Protein AF-A0A930WG72-F1 (afdb_monomer)

Organism: Streptococcus intermedius (NCBI:txid1338)

Mean predicted aligned error: 10.58 Å

Solvent-accessible surface area (backbone atoms only — not comparable to full-atom values): 6057 Å² total; per-residue (Å²): 132,84,80,77,77,77,67,82,56,70,66,59,57,52,53,53,49,53,52,52,53,52,52,51,49,52,48,50,29,52,52,46,30,55,48,31,47,60,46,30,72,68,71,45,54,83,91,42,51,68,60,29,52,50,48,34,54,48,48,27,54,48,46,44,54,37,61,39,71,32,100,82,80,44,36,34,48,58,56,53,51,48,50,62,70,67,53,73,84,74,80,71,58,93,78,71,79,79,78,76,77,134

pLDDT: mean 84.18, std 13.46, range [40.84, 97.19]

InterPro domains:
  IPR020275 Protein of unknown function D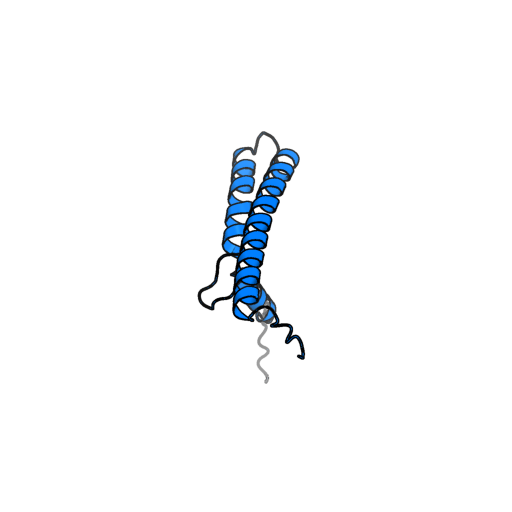UF5592 [PF17332] (6-94)

Sequence (102 aa)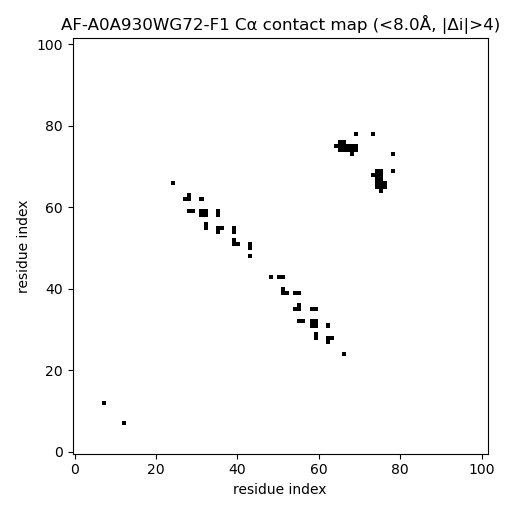:
MYGEKYGVPRDIYAKIKIIGLLILDIAFVGITGVIALSVGLKIFPKSQWIQMFAFILLTPVMSLYLVLPANGGKKNWHSMFLFFRRRRKRYISLNYIRRRKP

Foldseek 3Di:
DPPPPPDDDPVVVVVVVVVVLVVVLVVQLVVQLVVLLVCLVVPDDPVPVVVSVCSSVVRSVVSNQQQDADPVRHGNVVVVVCVVVVPDPPPPPPPPPPPDDD

Secondary structure (DSSP, 8-state):
------PPPHHHHHHHHHHHHHHHHHHHHHHHHHHHHHHHHHHS-GGGHHHHHHHHHHHHHHHHHHHSBPTTSSBHHHHHHHHHHH-------S--------

Structure (mmCIF, N/CA/C/O backbone):
data_AF-A0A930WG72-F1
#
_entry.id   AF-A0A930WG72-F1
#
loop_
_atom_site.group_PDB
_atom_site.id
_atom_site.type_symbol
_atom_site.label_atom_id
_atom_site.label_alt_id
_atom_site.label_comp_id
_atom_site.label_asym_id
_atom_site.label_entity_id
_atom_site.label_seq_id
_atom_site.pdbx_PDB_ins_code
_atom_site.Cartn_x
_atom_site.Cartn_y
_atom_site.Cartn_z
_atom_site.occupancy
_atom_site.B_iso_or_equiv
_atom_site.auth_seq_id
_atom_site.auth_comp_id
_atom_site.auth_asym_id
_atom_site.auth_atom_id
_atom_site.pdbx_PDB_model_num
ATOM 1 N N . MET A 1 1 ? 33.702 9.838 -40.645 1.00 40.84 1 MET A N 1
ATOM 2 C CA . MET A 1 1 ? 33.207 8.751 -39.775 1.00 40.84 1 MET A CA 1
ATOM 3 C C . MET A 1 1 ? 32.007 9.278 -39.010 1.00 40.84 1 MET A C 1
ATOM 5 O O . MET A 1 1 ? 32.183 10.071 -38.096 1.00 40.84 1 MET A O 1
ATOM 9 N N . TYR A 1 2 ? 30.795 8.936 -39.450 1.00 48.25 2 TYR A N 1
ATOM 10 C CA . TYR A 1 2 ? 29.577 9.282 -38.720 1.00 48.25 2 TYR A CA 1
ATOM 11 C C . TYR A 1 2 ? 29.553 8.442 -37.443 1.00 48.25 2 TYR A C 1
ATOM 13 O O . TYR A 1 2 ? 29.508 7.218 -37.511 1.00 48.25 2 TYR A O 1
ATOM 21 N N . GLY A 1 3 ? 29.669 9.097 -36.289 1.00 59.34 3 GLY A N 1
ATOM 22 C CA . GLY A 1 3 ? 29.497 8.448 -34.997 1.00 59.34 3 GLY A CA 1
ATOM 23 C C . GLY A 1 3 ? 28.043 8.027 -34.859 1.00 59.34 3 GLY A C 1
ATOM 24 O O . GLY A 1 3 ? 27.204 8.833 -34.455 1.00 59.34 3 GLY A O 1
ATOM 25 N N . GLU A 1 4 ? 27.736 6.787 -35.233 1.00 58.41 4 GLU A N 1
ATOM 26 C CA . GLU A 1 4 ? 26.454 6.178 -34.916 1.00 58.41 4 GLU A CA 1
ATOM 27 C C . GLU A 1 4 ? 26.307 6.189 -33.395 1.00 58.41 4 GLU A C 1
ATOM 29 O O . GLU A 1 4 ? 26.951 5.426 -32.671 1.00 58.41 4 GLU A O 1
ATOM 34 N N . LYS A 1 5 ? 25.469 7.099 -32.886 1.00 56.25 5 LYS A N 1
ATOM 35 C CA . LYS A 1 5 ? 24.942 6.991 -31.531 1.00 56.25 5 LYS A CA 1
ATOM 36 C C . LYS A 1 5 ? 24.091 5.730 -31.512 1.00 56.25 5 LYS A C 1
ATOM 38 O O . LYS A 1 5 ? 22.897 5.790 -31.797 1.00 56.25 5 LYS A O 1
ATOM 43 N N . TYR A 1 6 ? 24.709 4.598 -31.186 1.00 60.50 6 TYR A N 1
ATOM 44 C CA . TYR A 1 6 ? 23.986 3.415 -30.753 1.00 60.50 6 TYR A CA 1
ATOM 45 C C . TYR A 1 6 ? 23.117 3.845 -29.571 1.00 60.50 6 TYR A C 1
ATOM 47 O O . TYR A 1 6 ? 23.597 4.075 -28.460 1.00 60.50 6 TYR A O 1
ATOM 55 N N . GLY A 1 7 ? 21.830 4.059 -29.845 1.00 69.25 7 GLY A N 1
ATOM 56 C CA . GLY A 1 7 ? 20.835 4.258 -28.808 1.00 69.25 7 GLY A CA 1
ATOM 57 C C . GLY A 1 7 ? 20.820 3.028 -27.911 1.00 69.25 7 GLY A C 1
ATOM 58 O O . GLY A 1 7 ? 21.091 1.913 -28.359 1.00 69.25 7 GLY A O 1
ATOM 59 N N . VAL A 1 8 ? 20.516 3.224 -26.632 1.00 74.19 8 VAL A N 1
ATOM 60 C CA . VAL A 1 8 ? 20.401 2.111 -25.689 1.00 74.19 8 VAL A CA 1
ATOM 61 C C . VAL A 1 8 ? 19.385 1.092 -26.247 1.00 74.19 8 VAL A C 1
ATOM 63 O O . VAL A 1 8 ? 18.265 1.482 -26.590 1.00 74.19 8 VAL A O 1
ATOM 66 N N . PRO A 1 9 ? 19.745 -0.201 -26.368 1.00 78.69 9 PRO A N 1
ATOM 67 C CA . PRO A 1 9 ? 18.846 -1.232 -26.870 1.00 78.69 9 PRO A CA 1
ATOM 68 C C . PRO A 1 9 ? 17.506 -1.242 -26.128 1.00 78.69 9 PRO A C 1
ATOM 70 O O . PRO A 1 9 ? 17.455 -1.108 -24.901 1.00 78.69 9 PRO A O 1
ATOM 73 N N . ARG A 1 10 ? 16.407 -1.442 -26.865 1.00 77.12 10 ARG A N 1
ATOM 74 C CA . ARG A 1 10 ? 15.032 -1.454 -26.325 1.00 77.12 10 ARG A CA 1
ATOM 75 C C . ARG A 1 10 ? 14.869 -2.409 -25.132 1.00 77.12 10 ARG A C 1
ATOM 77 O O . ARG A 1 10 ? 14.112 -2.105 -24.211 1.00 77.12 10 ARG A O 1
ATOM 84 N N . ASP A 1 11 ? 15.615 -3.508 -25.112 1.00 81.88 11 ASP A N 1
ATOM 85 C CA . ASP A 1 11 ? 15.574 -4.503 -24.036 1.00 81.88 11 ASP A CA 1
ATOM 86 C C . ASP A 1 11 ? 16.102 -3.968 -22.701 1.00 81.88 11 ASP A C 1
ATOM 88 O O . ASP A 1 11 ? 15.579 -4.313 -21.640 1.00 81.88 11 ASP A O 1
ATOM 92 N N . ILE A 1 12 ? 17.091 -3.071 -22.733 1.00 81.44 12 ILE A N 1
ATOM 93 C CA . ILE A 1 12 ? 17.629 -2.432 -21.527 1.00 81.44 12 ILE A CA 1
ATOM 94 C C . ILE A 1 12 ? 16.568 -1.506 -20.920 1.00 81.44 12 ILE A C 1
ATOM 96 O O . ILE A 1 12 ? 16.303 -1.569 -19.718 1.00 81.44 12 ILE A O 1
ATOM 100 N N . TYR A 1 13 ? 15.877 -0.719 -21.751 1.00 83.31 13 TYR A N 1
ATOM 101 C CA . TYR A 1 13 ? 14.760 0.114 -21.296 1.00 83.31 13 TYR A CA 1
ATOM 102 C C . TYR A 1 13 ? 13.609 -0.711 -20.712 1.00 83.31 13 TYR A C 1
ATOM 104 O O . TYR A 1 13 ? 13.030 -0.324 -19.695 1.00 83.31 13 TYR A O 1
ATOM 112 N N . ALA A 1 14 ? 13.277 -1.852 -21.323 1.00 84.94 14 ALA A N 1
ATOM 113 C CA . ALA A 1 14 ? 12.230 -2.737 -20.822 1.00 84.94 14 ALA A CA 1
ATOM 114 C C . ALA A 1 14 ? 12.569 -3.289 -19.427 1.00 84.94 14 ALA A C 1
ATOM 116 O O . ALA A 1 14 ? 11.720 -3.249 -18.534 1.00 84.94 14 ALA A O 1
ATOM 117 N N . LYS A 1 15 ? 13.817 -3.725 -19.203 1.00 86.44 15 LYS A N 1
ATOM 118 C CA . LYS A 1 15 ? 14.282 -4.199 -17.888 1.00 86.44 15 LYS A CA 1
ATOM 119 C C . LYS A 1 15 ? 14.195 -3.111 -16.819 1.00 86.44 15 LYS A C 1
ATOM 121 O O . LYS A 1 15 ? 13.626 -3.352 -15.756 1.00 86.44 15 LYS A O 1
ATOM 126 N N . ILE A 1 16 ? 14.684 -1.906 -17.119 1.00 88.69 16 ILE A N 1
ATOM 127 C CA . ILE A 1 16 ? 14.614 -0.761 -16.197 1.00 88.69 16 ILE A CA 1
ATOM 128 C C . ILE A 1 16 ? 13.157 -0.437 -15.850 1.00 88.69 16 ILE A C 1
ATOM 130 O O . ILE A 1 16 ? 12.829 -0.206 -14.688 1.00 88.69 16 ILE A O 1
ATOM 134 N N . LYS A 1 17 ? 12.258 -0.478 -16.838 1.00 87.12 17 LYS A N 1
ATOM 135 C CA . LYS A 1 17 ? 10.830 -0.221 -16.632 1.00 87.12 17 LYS A CA 1
ATOM 136 C C . LYS A 1 17 ? 10.185 -1.237 -15.691 1.00 87.12 17 LYS A C 1
ATOM 138 O O . LYS A 1 17 ? 9.411 -0.842 -14.825 1.00 87.12 17 LYS A O 1
ATOM 143 N N . ILE A 1 18 ? 10.497 -2.524 -15.846 1.00 87.31 18 ILE A N 1
ATOM 144 C CA . ILE A 1 18 ? 9.968 -3.587 -14.978 1.00 87.31 18 ILE A CA 1
ATOM 145 C C . ILE A 1 18 ? 10.444 -3.383 -13.535 1.00 87.31 18 ILE A C 1
ATOM 147 O O . ILE 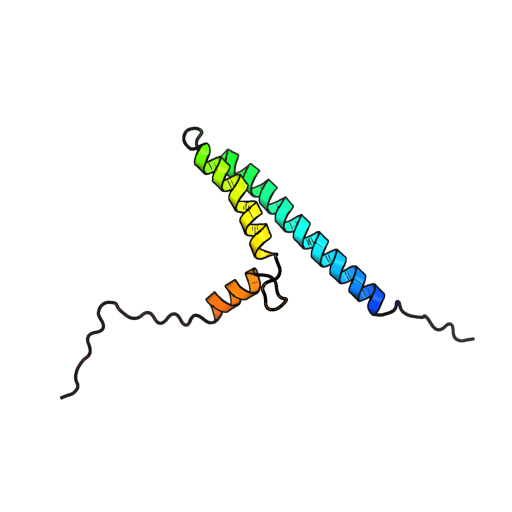A 1 18 ? 9.629 -3.435 -12.617 1.00 87.31 18 ILE A O 1
ATOM 151 N N . ILE A 1 19 ? 11.729 -3.079 -13.338 1.00 89.75 19 ILE A N 1
ATOM 152 C CA . ILE A 1 19 ? 12.285 -2.794 -12.007 1.00 89.75 19 ILE A CA 1
ATOM 153 C C . ILE A 1 19 ? 11.617 -1.556 -11.398 1.00 89.75 19 ILE A C 1
ATOM 155 O O . ILE A 1 19 ? 11.192 -1.593 -10.248 1.00 89.75 19 ILE A O 1
ATOM 159 N N . GLY A 1 20 ? 11.459 -0.480 -12.173 1.00 88.81 20 GLY A N 1
ATOM 160 C CA . GLY A 1 20 ? 10.794 0.738 -11.710 1.00 88.81 20 GLY A CA 1
ATOM 161 C C . GLY A 1 20 ? 9.341 0.501 -11.288 1.00 88.81 20 GLY A C 1
ATOM 162 O O . GLY A 1 20 ? 8.906 1.023 -10.265 1.00 88.81 20 GLY A O 1
ATOM 163 N N . LEU A 1 21 ? 8.602 -0.333 -12.028 1.00 89.56 21 LEU A N 1
ATOM 164 C CA . LEU A 1 21 ? 7.239 -0.727 -11.660 1.00 89.56 21 LEU A CA 1
ATOM 165 C C . LEU A 1 21 ? 7.210 -1.526 -10.350 1.00 89.56 21 LEU A C 1
ATOM 167 O O . LEU A 1 21 ? 6.351 -1.266 -9.513 1.00 89.56 21 LEU A O 1
ATOM 171 N N . LEU A 1 22 ? 8.164 -2.438 -10.153 1.00 89.88 22 LEU A N 1
ATOM 172 C CA . LEU A 1 22 ? 8.290 -3.223 -8.924 1.00 89.88 22 LEU A CA 1
ATOM 173 C C . LEU A 1 22 ? 8.651 -2.345 -7.716 1.00 89.88 22 LEU A C 1
ATOM 175 O O . LEU A 1 22 ? 8.070 -2.505 -6.646 1.00 89.88 22 LEU A O 1
ATOM 179 N N . ILE A 1 23 ? 9.566 -1.385 -7.876 1.00 93.38 23 ILE A N 1
ATOM 180 C CA . ILE A 1 23 ? 9.922 -0.433 -6.811 1.00 93.38 23 ILE A CA 1
ATOM 181 C C . ILE A 1 23 ? 8.711 0.417 -6.427 1.00 93.38 23 ILE A C 1
ATOM 183 O O . ILE A 1 23 ? 8.442 0.597 -5.241 1.00 93.38 23 ILE A O 1
ATOM 187 N N . LEU A 1 24 ? 7.963 0.915 -7.415 1.00 93.19 24 LEU A N 1
ATOM 188 C CA . LEU A 1 24 ? 6.755 1.705 -7.178 1.00 93.19 24 LEU A CA 1
ATOM 189 C C . LEU A 1 24 ? 5.702 0.907 -6.399 1.00 93.19 24 LEU A C 1
ATOM 191 O O . LEU A 1 24 ? 5.040 1.447 -5.518 1.00 93.19 24 LEU A O 1
ATOM 195 N N . ASP A 1 25 ? 5.590 -0.383 -6.690 1.00 92.44 25 ASP A N 1
ATOM 196 C CA . ASP A 1 25 ? 4.693 -1.309 -6.008 1.00 92.44 25 ASP A CA 1
ATOM 197 C C . ASP A 1 25 ? 5.086 -1.561 -4.553 1.00 92.44 25 ASP A C 1
ATOM 199 O O . ASP A 1 25 ? 4.243 -1.468 -3.659 1.00 92.44 25 ASP A O 1
ATOM 203 N N . ILE A 1 26 ? 6.372 -1.798 -4.295 1.00 94.00 26 ILE A N 1
ATOM 204 C CA . ILE A 1 26 ? 6.897 -1.929 -2.931 1.00 94.00 26 ILE A CA 1
ATOM 205 C C . ILE A 1 26 ? 6.690 -0.627 -2.153 1.00 94.00 26 ILE A C 1
ATOM 207 O O . ILE A 1 26 ? 6.218 -0.656 -1.016 1.00 94.00 26 ILE A O 1
ATOM 211 N N . ALA A 1 27 ? 7.000 0.516 -2.768 1.00 96.19 27 ALA A N 1
ATOM 212 C CA . ALA A 1 27 ? 6.805 1.825 -2.160 1.00 96.19 27 ALA A CA 1
ATOM 213 C C . ALA A 1 27 ? 5.329 2.069 -1.824 1.00 96.19 27 ALA A C 1
ATOM 215 O O . ALA A 1 27 ? 5.025 2.521 -0.724 1.00 96.19 27 ALA A O 1
ATOM 216 N N . PHE A 1 28 ? 4.405 1.715 -2.721 1.00 95.38 28 PHE A N 1
ATOM 217 C CA . PHE A 1 28 ? 2.970 1.822 -2.472 1.00 95.38 28 PHE A CA 1
ATOM 218 C C . PHE A 1 28 ? 2.544 1.001 -1.248 1.00 95.38 28 PHE A C 1
ATOM 220 O O . PHE A 1 28 ? 1.929 1.546 -0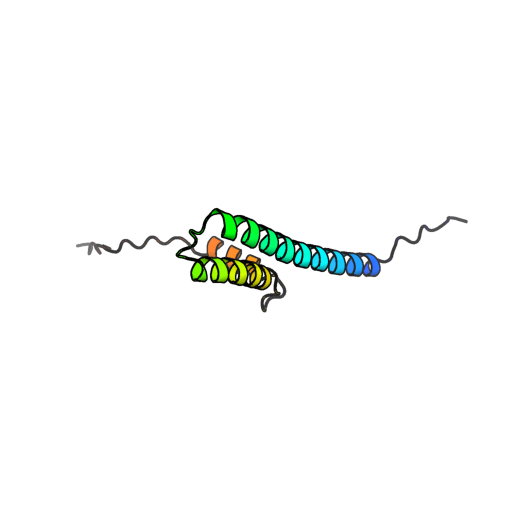.331 1.00 95.38 28 PHE A O 1
ATOM 227 N N . VAL A 1 29 ? 2.925 -0.279 -1.182 1.00 96.44 29 VAL A N 1
ATOM 228 C CA . VAL A 1 29 ? 2.602 -1.144 -0.034 1.00 96.44 29 VAL A CA 1
ATOM 229 C C . VAL A 1 29 ? 3.216 -0.587 1.257 1.00 96.44 29 VAL A C 1
ATOM 231 O O . VAL A 1 29 ? 2.508 -0.436 2.255 1.00 96.44 29 VAL A O 1
ATOM 234 N N . GLY A 1 30 ? 4.487 -0.180 1.229 1.00 95.75 30 GLY A N 1
ATOM 235 C CA . GLY A 1 30 ? 5.177 0.404 2.383 1.00 95.75 30 GLY A CA 1
ATOM 236 C C . GLY A 1 30 ? 4.514 1.685 2.896 1.00 95.75 30 GLY A C 1
ATOM 237 O O . GLY A 1 30 ? 4.195 1.786 4.081 1.00 95.75 30 GLY A O 1
ATOM 238 N N . ILE A 1 31 ? 4.223 2.636 2.002 1.00 96.88 31 ILE A N 1
ATOM 239 C CA . ILE A 1 31 ? 3.552 3.899 2.342 1.00 96.88 31 ILE A CA 1
ATOM 240 C C . ILE A 1 31 ? 2.167 3.626 2.936 1.00 96.88 31 ILE A C 1
ATOM 242 O O . ILE A 1 31 ? 1.815 4.220 3.954 1.00 96.88 31 ILE A O 1
ATOM 246 N N . THR A 1 32 ? 1.392 2.697 2.362 1.00 96.69 32 THR A N 1
ATOM 247 C CA . THR A 1 32 ? 0.076 2.347 2.922 1.00 96.69 32 THR A CA 1
ATOM 248 C C . THR A 1 32 ? 0.173 1.762 4.330 1.00 96.69 32 THR A C 1
ATOM 250 O O . THR A 1 32 ? -0.658 2.100 5.168 1.00 96.69 32 THR A O 1
ATOM 253 N N . GLY A 1 33 ? 1.201 0.960 4.626 1.00 96.12 33 GLY A N 1
ATOM 254 C CA . GLY A 1 33 ? 1.452 0.447 5.975 1.00 96.12 33 GLY A CA 1
ATOM 255 C C . GLY A 1 33 ? 1.782 1.556 6.978 1.00 96.12 33 GLY A C 1
ATOM 256 O O . GLY A 1 33 ? 1.209 1.596 8.066 1.00 96.12 33 GLY A O 1
ATOM 257 N N . VAL A 1 34 ? 2.640 2.510 6.594 1.00 97.19 34 VAL A N 1
ATOM 258 C CA . VAL A 1 34 ? 2.981 3.673 7.437 1.00 97.19 34 VAL A CA 1
ATOM 259 C C . VAL A 1 34 ? 1.747 4.536 7.711 1.00 97.19 34 VAL A C 1
ATOM 261 O O . VAL A 1 34 ? 1.508 4.937 8.853 1.00 97.19 34 VAL A O 1
ATOM 264 N N . ILE A 1 35 ? 0.926 4.785 6.686 1.00 96.81 35 ILE A N 1
ATOM 265 C CA . ILE A 1 35 ? -0.335 5.519 6.834 1.00 96.81 35 ILE A CA 1
ATOM 266 C C . ILE A 1 35 ? -1.287 4.757 7.759 1.00 96.81 35 ILE A C 1
ATOM 268 O O . ILE A 1 35 ? -1.839 5.361 8.676 1.00 96.81 35 ILE A O 1
ATOM 272 N N . ALA A 1 36 ? -1.455 3.445 7.569 1.00 96.19 36 ALA A N 1
ATOM 273 C CA . ALA A 1 36 ? -2.335 2.624 8.397 1.00 96.19 36 ALA A CA 1
ATOM 274 C C . ALA A 1 36 ? -1.931 2.662 9.875 1.00 96.19 36 ALA A C 1
ATOM 276 O O . ALA A 1 36 ? -2.793 2.798 10.739 1.00 96.19 36 ALA A O 1
ATOM 277 N N . LEU A 1 37 ? -0.630 2.624 10.171 1.00 95.88 37 LEU A N 1
ATOM 278 C CA . LEU A 1 37 ? -0.113 2.765 11.531 1.00 95.88 37 LEU 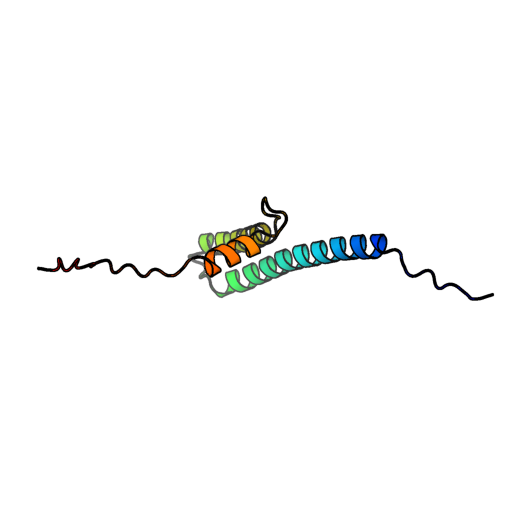A CA 1
ATOM 279 C C . LEU A 1 37 ? -0.406 4.157 12.104 1.00 95.88 37 LEU A C 1
ATOM 281 O O . LEU A 1 37 ? -0.953 4.268 13.200 1.00 95.88 37 LEU A O 1
ATOM 285 N N . SER A 1 38 ? -0.096 5.222 11.357 1.00 95.56 38 SER A N 1
ATOM 286 C CA . SER A 1 38 ? -0.319 6.603 11.808 1.00 95.56 38 SER A CA 1
ATOM 287 C C . SER A 1 38 ? -1.799 6.899 12.072 1.00 95.56 38 SER A C 1
ATOM 289 O O . SER A 1 38 ? -2.150 7.546 13.058 1.00 95.56 38 SER A O 1
ATOM 291 N N . VAL A 1 39 ? -2.675 6.402 11.198 1.00 94.50 39 VAL A N 1
ATOM 292 C CA . VAL A 1 39 ? -4.128 6.566 11.289 1.00 94.50 39 VAL A CA 1
ATOM 293 C C . VAL A 1 39 ? -4.712 5.673 12.382 1.00 94.50 39 VAL A C 1
ATOM 295 O O . VAL A 1 39 ? -5.520 6.143 13.181 1.00 94.50 39 VAL A O 1
ATOM 298 N N . GLY A 1 40 ? -4.273 4.415 12.464 1.00 92.06 40 GLY A N 1
ATOM 299 C CA . GLY A 1 40 ? -4.739 3.446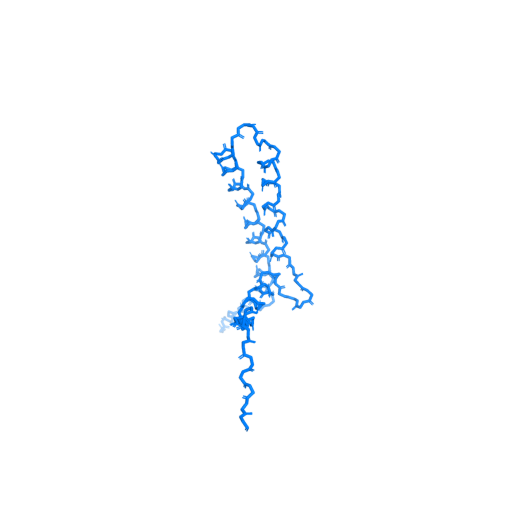 13.451 1.00 92.06 40 GLY A CA 1
ATOM 300 C C . GLY A 1 40 ? -4.559 3.956 14.880 1.00 92.06 40 GLY A C 1
ATOM 301 O O . GLY A 1 40 ? -5.508 3.951 15.659 1.00 92.06 40 GLY A O 1
ATOM 302 N N . LEU A 1 41 ? -3.381 4.503 15.184 1.00 92.31 41 LEU A N 1
ATOM 303 C CA . LEU A 1 41 ? -3.066 5.051 16.507 1.00 92.31 41 LEU A CA 1
ATOM 304 C C . LEU A 1 41 ? -3.855 6.323 16.866 1.00 92.31 41 LEU A C 1
ATOM 306 O O . LEU A 1 41 ? -3.967 6.648 18.045 1.00 92.31 41 LEU A O 1
ATOM 310 N N . LYS A 1 42 ? -4.372 7.060 15.874 1.00 93.50 42 LYS A N 1
ATOM 311 C CA . LYS A 1 42 ? -5.112 8.317 16.084 1.00 93.50 42 LYS A CA 1
ATOM 312 C C . LYS A 1 42 ? -6.624 8.129 16.145 1.00 93.50 42 LYS A C 1
ATOM 314 O O . LYS A 1 42 ? -7.288 8.860 16.871 1.00 93.50 42 LYS A O 1
ATOM 319 N N . ILE A 1 43 ? -7.168 7.211 15.347 1.00 93.56 43 ILE A N 1
ATOM 320 C CA . ILE A 1 43 ? -8.619 7.046 15.187 1.00 93.56 43 ILE A CA 1
ATOM 321 C C . ILE A 1 43 ? -9.195 6.080 16.221 1.00 93.56 43 ILE A C 1
ATOM 323 O O . ILE A 1 43 ? -10.291 6.315 16.726 1.00 93.56 43 ILE A O 1
ATOM 327 N N . PHE A 1 44 ? -8.492 4.989 16.531 1.00 92.81 44 PHE A N 1
ATOM 328 C CA . PHE A 1 44 ? -9.057 3.950 17.385 1.00 92.81 44 PHE A CA 1
ATOM 329 C C . PHE A 1 44 ? -8.873 4.284 18.875 1.00 92.81 44 PHE A C 1
ATOM 331 O O . PHE A 1 44 ? -7.758 4.581 19.311 1.00 92.81 44 PHE A O 1
ATOM 338 N N . PRO A 1 45 ? -9.937 4.198 19.694 1.00 92.12 45 PRO A N 1
ATOM 339 C CA . PRO A 1 45 ? -9.819 4.331 21.141 1.00 92.12 45 PRO A CA 1
ATOM 340 C C . PRO A 1 45 ? -9.070 3.130 21.735 1.00 92.12 45 PRO A C 1
ATOM 342 O O . PRO A 1 45 ? -9.133 2.018 21.208 1.00 92.12 45 PRO A O 1
ATOM 345 N N . LYS A 1 46 ? -8.413 3.316 22.891 1.00 89.81 46 LYS A N 1
ATOM 346 C CA . LYS A 1 46 ? -7.627 2.250 23.555 1.00 89.81 46 LYS A CA 1
ATOM 347 C C . LYS A 1 46 ? -8.440 0.988 23.877 1.00 89.81 46 LYS A C 1
ATOM 349 O O . LYS A 1 46 ? -7.880 -0.102 23.926 1.00 89.81 46 LYS A O 1
ATOM 354 N N . SER A 1 47 ? -9.755 1.119 24.058 1.00 93.81 47 SER A N 1
ATOM 355 C CA . SER A 1 47 ? -10.667 -0.012 24.262 1.00 93.81 47 SER A CA 1
ATOM 356 C C . SER A 1 47 ? -10.801 -0.922 23.032 1.00 93.81 47 SER A C 1
ATOM 358 O O . SER A 1 47 ? -11.102 -2.101 23.183 1.00 93.81 47 SER A O 1
ATOM 360 N N . GLN A 1 48 ? -10.540 -0.414 21.822 1.00 94.12 48 GLN A N 1
ATOM 361 C CA . GLN A 1 48 ? -10.675 -1.126 20.543 1.00 94.12 48 GLN A CA 1
ATOM 362 C C . GLN A 1 48 ? -9.319 -1.534 19.941 1.00 94.12 48 GLN A C 1
ATOM 364 O O . GLN A 1 48 ? -9.148 -1.587 18.722 1.00 94.12 48 GLN A O 1
ATOM 369 N N . TRP A 1 49 ? -8.339 -1.859 20.785 1.00 93.19 49 TRP A N 1
ATOM 370 C CA . TRP A 1 49 ? -6.974 -2.171 20.346 1.00 93.19 49 TRP A CA 1
ATOM 371 C C . TRP A 1 49 ? -6.890 -3.357 19.364 1.00 93.19 49 TRP A C 1
ATOM 373 O O . TRP A 1 49 ? -6.068 -3.336 18.451 1.00 93.19 49 TRP A O 1
ATOM 383 N N . ILE A 1 50 ? -7.775 -4.354 19.487 1.00 95.62 50 ILE A N 1
ATOM 384 C CA . ILE A 1 50 ? -7.843 -5.502 18.564 1.00 95.62 50 ILE A CA 1
ATOM 385 C C . ILE A 1 50 ? -8.243 -5.042 17.156 1.00 95.62 50 ILE A C 1
ATOM 387 O O . ILE A 1 50 ? -7.648 -5.467 16.168 1.00 95.62 50 ILE A O 1
ATOM 391 N N . GLN A 1 51 ? -9.230 -4.146 17.056 1.00 95.31 51 GLN A N 1
ATOM 392 C CA . GLN A 1 51 ? -9.698 -3.609 15.774 1.00 95.31 51 GLN A CA 1
ATOM 393 C C . GLN A 1 51 ? -8.636 -2.712 15.138 1.00 95.31 51 GLN A C 1
ATOM 395 O O . GLN A 1 51 ? -8.405 -2.795 13.934 1.00 95.31 51 GLN A O 1
ATOM 400 N N . MET A 1 52 ? -7.935 -1.922 15.955 1.00 96.19 52 MET A N 1
ATOM 401 C CA . MET A 1 52 ? -6.781 -1.137 15.521 1.00 96.19 52 MET A CA 1
ATOM 402 C C . MET A 1 52 ? -5.684 -2.036 14.939 1.00 96.19 52 MET A C 1
ATOM 404 O O . MET A 1 52 ? -5.189 -1.779 13.844 1.00 96.19 52 MET A O 1
ATOM 408 N N . PHE A 1 53 ? -5.323 -3.112 15.641 1.00 95.12 53 PHE A N 1
ATOM 409 C CA . PHE A 1 53 ? -4.292 -4.040 15.184 1.00 95.12 53 PHE A CA 1
ATOM 410 C C . PHE A 1 53 ? -4.701 -4.750 13.888 1.00 95.12 53 PHE A C 1
ATOM 412 O O . PHE A 1 53 ? -3.918 -4.818 12.940 1.00 95.12 53 PHE A O 1
ATOM 419 N N . ALA A 1 54 ? -5.959 -5.195 13.804 1.00 96.12 54 ALA A N 1
ATOM 420 C CA . ALA A 1 54 ? -6.519 -5.759 12.583 1.00 96.12 54 ALA A CA 1
ATOM 421 C C . ALA A 1 54 ? -6.466 -4.757 11.421 1.00 96.12 54 ALA A C 1
ATOM 423 O O . ALA A 1 54 ? -6.050 -5.126 10.329 1.00 96.12 54 ALA A O 1
ATOM 424 N N . PHE A 1 55 ? -6.813 -3.487 11.641 1.00 95.69 55 PHE A N 1
ATOM 425 C CA . PHE A 1 55 ? -6.722 -2.441 10.621 1.00 95.69 55 PHE A CA 1
ATOM 426 C C . PHE A 1 55 ? -5.282 -2.236 10.127 1.00 95.69 55 PHE A C 1
ATOM 428 O O . PHE A 1 55 ? -5.045 -2.199 8.916 1.00 95.69 55 PHE A O 1
ATOM 435 N N . ILE A 1 56 ? -4.320 -2.153 11.049 1.00 95.31 56 ILE A N 1
ATOM 436 C CA . ILE A 1 56 ? -2.901 -1.943 10.732 1.00 95.31 56 ILE A CA 1
ATOM 437 C C . ILE A 1 56 ? -2.330 -3.109 9.920 1.00 95.31 56 ILE A C 1
ATOM 439 O O . ILE A 1 56 ? -1.545 -2.866 9.009 1.00 95.31 56 ILE A O 1
ATOM 443 N N . LEU A 1 57 ? -2.731 -4.353 10.202 1.00 95.81 57 LEU A N 1
ATOM 444 C CA . LEU A 1 57 ? -2.280 -5.523 9.441 1.00 95.81 57 LEU A CA 1
ATOM 445 C C . LEU A 1 57 ? -3.039 -5.721 8.126 1.00 95.81 57 LEU A C 1
ATOM 447 O O . LEU A 1 57 ? -2.431 -5.998 7.095 1.00 95.81 57 LEU A O 1
ATOM 451 N N . LEU A 1 58 ? -4.364 -5.581 8.133 1.00 96.38 58 LEU A N 1
ATOM 452 C CA . LEU A 1 58 ? -5.189 -5.860 6.956 1.00 96.38 58 LEU A CA 1
ATOM 453 C C . LEU A 1 58 ? -4.974 -4.835 5.845 1.00 96.38 58 LEU A C 1
ATOM 455 O O . LEU A 1 58 ? -5.045 -5.194 4.673 1.00 96.38 58 LEU A O 1
ATOM 459 N N . THR A 1 59 ? -4.685 -3.579 6.185 1.00 95.81 59 THR A N 1
ATOM 460 C CA . THR A 1 59 ? -4.470 -2.519 5.190 1.00 95.81 59 THR A CA 1
ATOM 461 C C . THR A 1 59 ? -3.292 -2.810 4.242 1.00 95.81 59 THR A C 1
ATOM 463 O O . THR A 1 59 ? -3.520 -2.830 3.030 1.00 95.81 59 THR A O 1
ATOM 466 N N . PRO A 1 60 ? -2.061 -3.089 4.719 1.00 94.81 60 PRO A N 1
ATOM 467 C CA . PRO A 1 60 ? -0.946 -3.452 3.846 1.00 94.81 60 PRO A CA 1
ATOM 468 C C . PRO A 1 60 ? -1.138 -4.814 3.162 1.00 94.81 60 PRO A C 1
ATOM 470 O O . PRO A 1 60 ? -0.710 -4.994 2.025 1.00 94.81 60 PRO A O 1
ATOM 473 N N . VAL A 1 61 ? -1.825 -5.772 3.796 1.00 95.88 61 VAL A N 1
ATOM 474 C CA . VAL A 1 61 ? -2.160 -7.057 3.151 1.00 95.88 61 VAL A CA 1
ATOM 475 C C . VAL A 1 61 ? -3.105 -6.845 1.963 1.00 95.88 61 VAL A C 1
ATOM 477 O O . VAL A 1 61 ? -2.907 -7.416 0.890 1.00 95.88 61 VAL A O 1
ATOM 480 N N . MET A 1 62 ? -4.107 -5.978 2.114 1.00 95.38 62 MET A N 1
ATOM 481 C CA . MET A 1 62 ? -5.003 -5.597 1.024 1.00 95.38 62 MET A CA 1
ATOM 482 C C . MET A 1 62 ? -4.276 -4.820 -0.075 1.00 95.38 62 MET A C 1
ATOM 484 O O . MET A 1 62 ? -4.509 -5.084 -1.254 1.00 95.38 62 MET A O 1
ATOM 488 N N . SER A 1 63 ? -3.395 -3.878 0.273 1.00 95.44 63 SER A N 1
ATOM 489 C CA . SER A 1 63 ? -2.639 -3.127 -0.734 1.00 95.44 63 SER A CA 1
ATOM 490 C C . SER A 1 63 ? -1.691 -4.034 -1.521 1.00 95.44 63 SER A C 1
ATOM 492 O O . SER A 1 63 ? -1.633 -3.921 -2.746 1.00 95.44 63 SER A O 1
ATOM 494 N N . LEU A 1 64 ? -1.059 -5.009 -0.860 1.00 94.56 64 LEU A N 1
ATOM 495 C CA . LEU A 1 64 ? -0.293 -6.065 -1.517 1.00 94.56 64 LEU A CA 1
ATOM 496 C C . LEU A 1 64 ? -1.174 -6.854 -2.491 1.00 94.56 64 LEU A C 1
ATOM 498 O O . LEU A 1 64 ? -0.830 -6.981 -3.666 1.00 94.56 64 LEU A O 1
ATOM 502 N N . TYR A 1 65 ? -2.345 -7.317 -2.042 1.00 93.12 65 TYR A N 1
ATOM 503 C CA . TYR A 1 65 ? -3.290 -8.029 -2.902 1.00 93.12 65 TYR A CA 1
ATOM 504 C C . TYR A 1 65 ? -3.669 -7.219 -4.149 1.00 93.12 65 TYR A C 1
ATOM 506 O O . TYR A 1 65 ? -3.692 -7.772 -5.245 1.00 93.12 65 TYR A O 1
ATOM 514 N N . LEU A 1 66 ? -3.922 -5.913 -4.025 1.00 92.56 66 LEU A N 1
ATOM 515 C CA . LEU A 1 66 ? -4.298 -5.051 -5.155 1.00 92.56 66 LEU A CA 1
ATOM 516 C C . LEU A 1 66 ? -3.212 -4.941 -6.229 1.00 92.56 66 LEU A C 1
ATOM 518 O O . LEU A 1 66 ? -3.527 -4.745 -7.410 1.00 92.56 66 LEU A O 1
ATOM 522 N N . VAL A 1 67 ? -1.955 -5.045 -5.811 1.00 93.19 67 VAL A N 1
ATOM 523 C CA . VAL A 1 67 ? -0.777 -4.886 -6.658 1.00 93.19 67 VAL A CA 1
ATOM 524 C C . VAL A 1 67 ? -0.329 -6.207 -7.283 1.00 93.19 67 VAL A C 1
ATOM 526 O O . VAL A 1 67 ? 0.236 -6.190 -8.378 1.00 93.19 67 VAL A O 1
ATOM 529 N N . LEU A 1 68 ? -0.636 -7.345 -6.653 1.00 90.12 68 LEU A N 1
ATOM 530 C CA . LEU A 1 68 ? -0.337 -8.662 -7.209 1.00 90.12 68 LEU A CA 1
ATOM 531 C C . LEU A 1 68 ? -0.963 -8.855 -8.605 1.00 90.12 68 LEU A C 1
ATOM 533 O O . LEU A 1 68 ? -2.058 -8.342 -8.888 1.00 90.12 68 LEU A O 1
ATOM 537 N N . PRO A 1 69 ? -0.275 -9.595 -9.495 1.00 87.44 69 PRO A N 1
ATOM 538 C CA . PRO A 1 69 ? -0.795 -9.900 -10.815 1.00 87.44 69 PRO A CA 1
ATOM 539 C C . PRO A 1 69 ? -2.030 -10.800 -10.697 1.00 87.44 69 PRO A C 1
ATOM 541 O O . PRO A 1 69 ? -2.001 -11.856 -10.073 1.00 87.44 69 PRO A O 1
ATOM 544 N N . ALA A 1 70 ? -3.118 -10.381 -11.330 1.00 85.00 70 ALA A N 1
ATOM 545 C CA . ALA A 1 70 ? -4.268 -11.224 -11.605 1.00 85.00 70 ALA A CA 1
ATOM 546 C C . ALA A 1 70 ? -3.913 -12.247 -12.694 1.00 85.00 70 ALA A C 1
ATOM 548 O O . ALA A 1 70 ? -3.032 -12.006 -13.523 1.00 85.00 70 ALA A O 1
ATOM 549 N N . ASN A 1 71 ? -4.694 -13.326 -12.784 1.00 79.25 71 ASN A N 1
ATOM 550 C CA . ASN A 1 71 ? -4.526 -14.410 -13.767 1.00 79.25 71 ASN A CA 1
ATOM 551 C C . ASN A 1 71 ? -4.471 -13.948 -15.247 1.00 79.25 71 ASN A C 1
ATOM 553 O O . ASN A 1 71 ? -4.077 -14.715 -16.114 1.00 79.25 71 ASN A O 1
ATOM 557 N N . GLY A 1 72 ? -4.850 -12.699 -15.551 1.00 73.25 72 GLY A N 1
ATOM 558 C CA . GLY A 1 72 ? -4.758 -12.080 -16.881 1.00 73.25 72 GLY A CA 1
ATOM 559 C C . GLY A 1 72 ? -3.543 -11.164 -17.109 1.00 73.25 72 GLY A C 1
ATOM 560 O O . GLY A 1 72 ? -3.583 -10.340 -18.021 1.00 73.25 72 GLY A O 1
ATOM 561 N N . GLY A 1 73 ? -2.512 -11.212 -16.257 1.00 79.69 73 GLY A N 1
ATOM 562 C CA . GLY A 1 73 ? -1.257 -10.456 -16.418 1.00 79.69 73 GLY A CA 1
ATOM 563 C C . GLY A 1 73 ? -1.317 -8.966 -16.045 1.00 79.69 73 GLY A C 1
ATOM 564 O O . GLY A 1 73 ? -0.317 -8.261 -16.147 1.00 79.69 73 GLY A O 1
ATOM 565 N N . LYS A 1 74 ? -2.475 -8.466 -15.593 1.00 85.94 74 LYS A N 1
ATOM 566 C CA . LYS A 1 74 ? -2.648 -7.117 -15.018 1.00 85.94 74 LYS A CA 1
ATOM 567 C C . LYS A 1 74 ? -2.817 -7.209 -13.507 1.00 85.94 74 LYS A C 1
ATOM 569 O O . LYS A 1 74 ? -3.252 -8.236 -13.015 1.00 85.94 74 LYS A O 1
ATOM 574 N N . LYS A 1 75 ? -2.548 -6.130 -12.775 1.00 90.38 75 LYS A N 1
ATOM 575 C CA . LYS A 1 75 ? -2.754 -6.067 -11.316 1.00 90.38 75 LYS A CA 1
ATOM 576 C C . LYS A 1 75 ? -4.225 -6.261 -10.923 1.00 90.38 75 LYS A C 1
ATOM 578 O O . LYS A 1 75 ? -5.116 -5.831 -11.662 1.00 90.38 75 LYS A O 1
ATOM 583 N N . ASN A 1 76 ? -4.488 -6.836 -9.750 1.00 91.19 76 ASN A N 1
ATOM 584 C CA . ASN A 1 76 ? -5.845 -7.113 -9.254 1.00 91.19 76 ASN A CA 1
ATOM 585 C C . ASN A 1 76 ? -6.760 -5.879 -9.214 1.00 91.19 76 ASN A C 1
ATOM 587 O O . ASN A 1 76 ? -7.954 -5.986 -9.516 1.00 91.19 76 ASN A O 1
ATOM 591 N N . TRP A 1 77 ? -6.217 -4.690 -8.939 1.00 88.75 77 TRP A N 1
ATOM 592 C CA . TRP A 1 77 ? -7.009 -3.457 -8.946 1.00 88.75 77 TRP A CA 1
ATOM 593 C C . TRP A 1 77 ? -7.659 -3.166 -10.311 1.00 88.75 77 TRP A C 1
ATOM 595 O O . TRP A 1 77 ? -8.778 -2.656 -10.361 1.00 88.75 77 TRP A O 1
ATOM 605 N N . HIS A 1 78 ? -7.016 -3.532 -11.428 1.00 90.06 78 HIS A N 1
ATOM 606 C CA . HIS A 1 78 ? -7.598 -3.352 -12.760 1.00 90.06 78 HIS A CA 1
ATOM 607 C C . HIS A 1 78 ? -8.837 -4.226 -12.951 1.00 90.06 78 HIS A C 1
ATOM 609 O O . HIS A 1 78 ? -9.823 -3.776 -13.538 1.00 90.06 78 HIS A O 1
ATOM 615 N N . SER A 1 79 ? -8.804 -5.460 -12.448 1.00 87.44 79 SER A N 1
ATOM 616 C CA . SER A 1 79 ? -9.947 -6.374 -12.483 1.00 87.44 79 SER A CA 1
ATOM 617 C C . SER A 1 79 ? -11.106 -5.826 -11.653 1.00 87.44 79 SER A C 1
ATOM 619 O O . SER A 1 79 ? -12.240 -5.810 -12.130 1.00 87.44 79 SER A O 1
ATOM 621 N N . MET A 1 80 ? -10.824 -5.285 -10.461 1.00 87.31 80 MET A N 1
ATOM 622 C CA . MET A 1 80 ? -11.836 -4.619 -9.632 1.00 87.31 80 MET A CA 1
ATOM 623 C C . MET A 1 80 ? -12.418 -3.391 -10.337 1.00 87.31 80 MET A C 1
ATOM 625 O O . MET A 1 80 ? -13.636 -3.244 -10.421 1.00 87.31 80 MET A O 1
ATOM 629 N N . PHE A 1 81 ? -11.571 -2.540 -10.918 1.00 89.31 81 PHE A N 1
ATOM 630 C CA . PHE A 1 81 ? -12.014 -1.372 -11.675 1.00 89.31 81 PHE A CA 1
ATOM 631 C C . PHE A 1 81 ? -12.924 -1.762 -12.847 1.00 89.31 81 PHE A C 1
ATOM 633 O O . PHE A 1 81 ? -13.982 -1.164 -13.044 1.00 89.31 81 PHE A O 1
ATOM 640 N N . LEU A 1 8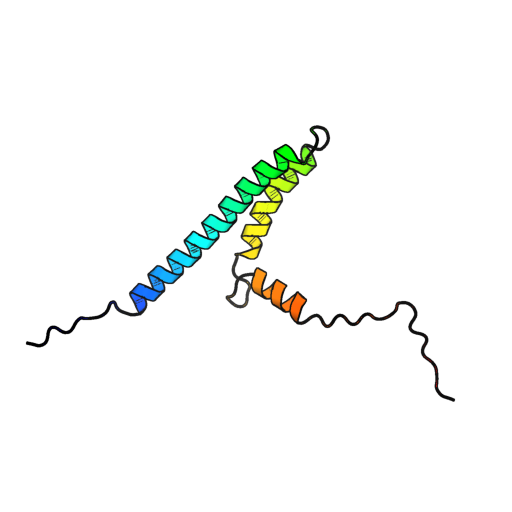2 ? -12.556 -2.800 -13.604 1.00 88.06 82 LEU A N 1
ATOM 641 C CA . LEU A 1 82 ? -13.384 -3.323 -14.689 1.00 88.06 82 LEU A CA 1
ATOM 642 C C . LEU A 1 82 ? -14.702 -3.902 -14.180 1.00 88.06 82 LEU A C 1
ATOM 644 O O . LEU A 1 82 ? -15.732 -3.664 -14.810 1.00 88.06 82 LEU A O 1
ATOM 648 N N . PHE A 1 83 ? -14.688 -4.622 -13.056 1.00 85.56 83 PHE A N 1
ATOM 649 C CA . PHE A 1 83 ? -15.898 -5.136 -12.423 1.00 85.56 83 PHE A CA 1
ATOM 650 C C . PHE A 1 83 ? -16.864 -3.994 -12.092 1.00 85.56 83 PHE A C 1
ATOM 652 O O . PHE A 1 83 ? -18.010 -4.016 -12.538 1.00 85.56 83 PHE A O 1
ATOM 659 N N . PHE A 1 84 ? -16.395 -2.946 -11.409 1.00 84.12 84 PHE A N 1
ATOM 660 C CA . PHE A 1 84 ? -17.231 -1.795 -11.063 1.00 84.12 84 PHE A CA 1
ATOM 661 C C . PHE A 1 84 ? -17.685 -0.991 -12.286 1.00 84.12 84 PHE A C 1
ATOM 663 O O . PHE A 1 84 ? -18.842 -0.581 -12.342 1.00 84.12 84 PHE A O 1
ATOM 670 N N . ARG A 1 85 ? -16.822 -0.814 -13.296 1.00 85.75 85 ARG A N 1
ATOM 671 C CA . ARG A 1 85 ? -17.163 -0.098 -14.536 1.00 85.75 85 ARG A CA 1
ATOM 672 C C . ARG A 1 85 ? -18.188 -0.849 -15.389 1.00 85.75 85 ARG A C 1
ATOM 674 O O . ARG A 1 85 ? -19.053 -0.224 -15.996 1.00 85.75 85 ARG A O 1
ATOM 681 N N . ARG A 1 86 ? -18.074 -2.177 -15.491 1.00 84.12 86 ARG A N 1
ATOM 682 C CA . ARG A 1 86 ? -18.945 -3.009 -16.343 1.00 84.12 86 ARG A CA 1
ATOM 683 C C . ARG A 1 86 ? -20.245 -3.410 -15.662 1.00 84.12 86 ARG A C 1
ATOM 685 O O . ARG A 1 86 ? -21.205 -3.739 -16.362 1.00 84.12 86 ARG A O 1
ATOM 692 N N . ARG A 1 87 ? -20.306 -3.387 -14.327 1.00 75.88 87 ARG A N 1
ATOM 693 C CA . ARG A 1 87 ? -21.540 -3.649 -13.586 1.00 75.88 87 ARG A CA 1
ATOM 694 C C . ARG A 1 87 ? -22.537 -2.527 -13.883 1.00 75.88 87 ARG A C 1
ATOM 696 O O . ARG A 1 87 ? -22.561 -1.501 -13.211 1.00 75.88 87 ARG A O 1
ATOM 703 N N . ARG A 1 88 ? -23.381 -2.723 -14.906 1.00 65.12 88 ARG A N 1
ATOM 704 C CA . ARG A 1 88 ? -24.554 -1.873 -15.137 1.00 65.12 88 ARG A CA 1
ATOM 705 C C . ARG A 1 88 ? -25.350 -1.879 -13.838 1.00 65.12 88 ARG A C 1
ATOM 707 O O . ARG A 1 88 ? -25.794 -2.947 -13.414 1.00 65.12 88 ARG A O 1
ATOM 714 N N . LYS A 1 89 ? -25.516 -0.715 -13.206 1.00 65.88 89 LYS A N 1
ATOM 715 C CA . LYS A 1 89 ? -26.404 -0.546 -12.055 1.00 65.88 89 LYS A CA 1
ATOM 716 C C . LYS A 1 89 ? -27.848 -0.749 -12.523 1.00 65.88 89 LYS A C 1
ATOM 718 O O . LYS A 1 89 ? -28.583 0.203 -12.751 1.00 65.88 89 LYS A O 1
ATOM 723 N N . ARG A 1 90 ? -28.249 -2.001 -12.756 1.00 59.69 90 ARG A N 1
ATOM 724 C CA . ARG A 1 90 ? -29.659 -2.360 -12.873 1.00 59.69 90 ARG A CA 1
ATOM 725 C C . ARG A 1 90 ? -30.214 -2.283 -11.463 1.00 59.69 90 ARG A C 1
ATOM 727 O O . ARG A 1 90 ? -30.149 -3.249 -10.712 1.00 59.69 90 ARG A O 1
ATOM 734 N N . TYR A 1 91 ? -30.682 -1.097 -11.105 1.00 62.59 91 TYR A N 1
ATOM 735 C CA . TYR A 1 91 ? -31.555 -0.908 -9.964 1.00 62.59 91 TYR A CA 1
ATOM 736 C C . TYR A 1 91 ? -32.864 -1.629 -10.291 1.00 62.59 91 TYR A C 1
ATOM 738 O O . TYR A 1 91 ? -33.755 -1.073 -10.925 1.00 62.59 91 TYR A O 1
ATOM 746 N N . ILE A 1 92 ? -32.931 -2.918 -9.965 1.00 64.25 92 ILE A N 1
ATOM 747 C CA . ILE A 1 92 ? -34.187 -3.660 -9.981 1.00 64.25 92 ILE A CA 1
ATOM 748 C C . ILE A 1 92 ? -34.912 -3.202 -8.720 1.00 64.25 92 ILE A C 1
ATOM 750 O O . ILE A 1 92 ? -34.412 -3.416 -7.615 1.00 64.25 92 ILE A O 1
ATOM 754 N N . SER A 1 93 ? -36.035 -2.502 -8.878 1.00 65.56 93 SER A N 1
ATOM 755 C CA . SER A 1 93 ? -36.883 -2.181 -7.735 1.00 65.56 93 SER A CA 1
ATOM 756 C C . SER A 1 93 ? -37.315 -3.490 -7.072 1.00 65.56 93 SER A C 1
ATOM 758 O O . SER A 1 93 ? -37.781 -4.404 -7.750 1.00 65.56 93 SER A O 1
ATOM 760 N N . LEU A 1 94 ? -37.168 -3.590 -5.746 1.00 63.62 94 LEU A N 1
ATOM 761 C CA . LEU A 1 94 ? -37.663 -4.743 -4.975 1.00 63.62 94 LEU A CA 1
ATOM 762 C C . LEU A 1 94 ? -39.177 -4.944 -5.180 1.00 63.62 94 LEU A C 1
ATOM 764 O O . LEU A 1 94 ? -39.658 -6.070 -5.172 1.00 63.62 94 LEU A O 1
ATOM 768 N N . ASN A 1 95 ? -39.900 -3.856 -5.469 1.00 63.62 95 ASN A N 1
ATOM 769 C CA . ASN A 1 95 ? -41.290 -3.859 -5.917 1.00 63.62 95 ASN A CA 1
ATOM 770 C C . ASN A 1 95 ? -41.377 -3.699 -7.441 1.00 63.62 95 ASN A C 1
ATOM 772 O O . ASN A 1 95 ? -41.719 -2.633 -7.960 1.00 63.62 95 ASN A O 1
ATOM 776 N N . TYR A 1 96 ? -41.048 -4.749 -8.188 1.00 64.12 96 TYR A N 1
ATOM 777 C CA . TYR A 1 96 ? -41.397 -4.811 -9.605 1.00 64.12 96 TYR A CA 1
ATOM 778 C C . TYR A 1 96 ? -42.880 -5.190 -9.744 1.00 64.12 96 TYR A C 1
ATOM 780 O O . TYR A 1 96 ? -43.246 -6.365 -9.755 1.00 64.12 96 TYR A O 1
ATOM 788 N N . ILE A 1 97 ? -43.754 -4.185 -9.855 1.00 67.56 97 ILE A N 1
ATOM 789 C CA . ILE A 1 97 ? -45.158 -4.400 -10.225 1.00 67.56 97 ILE A CA 1
ATOM 790 C C . ILE A 1 97 ? -45.195 -4.695 -11.728 1.00 67.56 97 ILE A C 1
ATOM 792 O O . ILE A 1 97 ? -45.152 -3.790 -12.564 1.00 67.56 97 ILE A O 1
ATOM 796 N N . ARG A 1 98 ? -45.269 -5.980 -12.090 1.00 67.38 98 ARG A N 1
ATOM 797 C CA . ARG A 1 98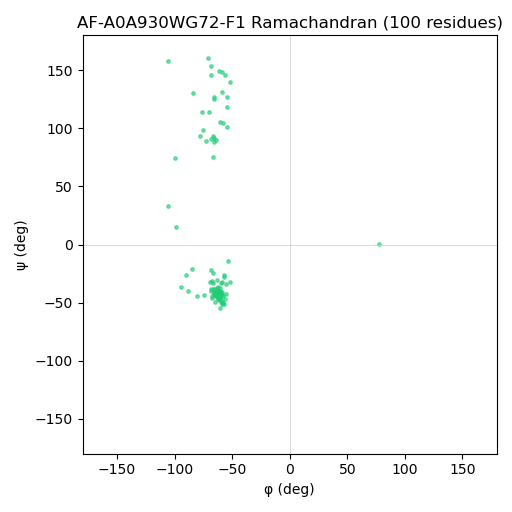 ? -45.526 -6.409 -13.469 1.00 67.38 98 ARG A CA 1
ATOM 798 C C . ARG A 1 98 ? -46.966 -6.036 -13.831 1.00 67.38 98 ARG A C 1
ATOM 800 O O . ARG A 1 98 ? -47.875 -6.834 -13.615 1.00 67.38 98 ARG A O 1
ATOM 807 N N . ARG A 1 99 ? -47.195 -4.844 -14.395 1.00 63.97 99 ARG A N 1
ATOM 808 C CA . ARG A 1 99 ? -48.474 -4.550 -15.064 1.00 63.97 99 ARG A CA 1
ATOM 809 C C . ARG A 1 99 ? -48.638 -5.544 -16.216 1.00 63.97 99 ARG A C 1
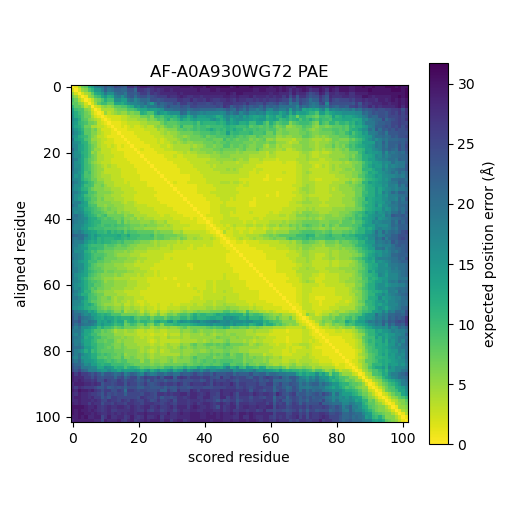ATOM 811 O O . ARG A 1 99 ? -47.942 -5.442 -17.225 1.00 63.97 99 ARG A O 1
ATOM 818 N N . ARG A 1 100 ? -49.522 -6.530 -16.045 1.00 60.97 100 ARG A N 1
ATOM 819 C CA . ARG A 1 100 ? -50.046 -7.316 -17.166 1.00 60.97 100 ARG A CA 1
ATOM 820 C C . ARG A 1 100 ? -50.862 -6.349 -18.027 1.00 60.97 100 ARG A C 1
ATOM 822 O O . ARG A 1 100 ? -51.698 -5.625 -17.490 1.00 60.97 100 ARG A O 1
ATOM 829 N N . LYS A 1 101 ? -50.537 -6.258 -19.318 1.00 57.28 101 LYS A N 1
ATOM 830 C CA . LYS A 1 101 ? -51.383 -5.540 -20.281 1.00 57.28 101 LYS A CA 1
ATOM 831 C C . LYS A 1 101 ? -52.700 -6.323 -20.452 1.00 57.28 101 LYS A C 1
ATOM 833 O O . LYS A 1 101 ? -52.635 -7.546 -20.307 1.00 57.28 101 LYS A O 1
ATOM 838 N N . PRO A 1 102 ? -53.832 -5.625 -20.665 1.00 61.56 102 PRO A N 1
ATOM 839 C CA . PRO A 1 102 ? -55.136 -6.249 -20.881 1.00 61.56 102 PRO A CA 1
ATOM 840 C C . PRO A 1 102 ? -55.136 -7.155 -22.113 1.00 61.56 102 PRO A C 1
ATOM 842 O O . PRO A 1 102 ? -54.340 -6.875 -23.042 1.00 61.56 102 PRO A O 1
#

Radius of gyration: 24.13 Å; Cα contacts (8 Å, |Δi|>4): 43; chains: 1; bounding box: 88×24×64 Å